Protein AF-Q2TF26-F1 (afdb_monomer_lite)

Foldseek 3Di:
DCAPQNPPLCVVCPVPSPPLVVDDPPVSVVVVVVVVVVLLVVLLVVCCVPVNFDDDVVCNVNRVVRSVVSSVVSSVVVVVNRVPDHHDDPVVVVCCVPVPVVVVVVVVVVVVVVVCVVVVNDPDDPVNVVVVVVVVVVVVVVVVVVVPDD

Organism: Proteus anguinus (NCBI:txid221568)

pLDDT: mean 76.35, std 15.34, range [44.16, 97.0]

Secondary structure (DSSP, 8-state):
---TTS-HHHHTTTTS-TTTTSS-HHHHHHHHHHHHHHHHHHHHHHIIIII-----TT-HHHHHHHHHHHHHHHHHHHHHHHHHPPPPPHHHHHHIIIIIIHHHHHHHHHHHHHHHHHTT-----HHHHHHHHHHHHHHHHHHHHHTS--

Sequence (150 aa):
TNRSPFDLTEGESELVSGFNVEYAGGPFALFFLAEYSNILLMNTISTMLFFGSTLNHTHPELATLTLMLKMTILSLLFLWIRASYPRFRYDQLMHLIWKNFLPITITLTLLNISLPVLFYGLPPTIWTCARKMGITLMEWTMEVQTLSSP

InterPro domains:
  IPR001694 NADH:ubiquinone oxidoreductase, subunit 1/F420H2 oxidoreductase subunit H [PF00146] (1-111)
  IPR001694 NADH:ubiquinone oxidoreductase, subunit 1/F420H2 oxidoreductase subunit H [PTHR11432] (1-122)
  IPR018086 NADH:ubiquinone oxidoreductase, subunit 1, conserved site [PS00668] (5-18)

Structure (mmCIF, N/CA/C/O backbone):
data_AF-Q2TF26-F1
#
_entry.id   AF-Q2TF26-F1
#
loop_
_atom_site.group_PDB
_atom_site.id
_atom_site.type_symbol
_atom_site.label_atom_id
_atom_site.label_alt_id
_atom_site.label_comp_id
_atom_site.label_asym_id
_atom_site.label_entity_id
_atom_site.label_seq_id
_atom_site.pdbx_PDB_ins_code
_atom_site.Cartn_x
_atom_site.Cartn_y
_atom_site.Cartn_z
_atom_site.occupancy
_atom_site.B_iso_or_equiv
_atom_site.auth_seq_id
_atom_site.auth_comp_id
_atom_site.auth_asym_id
_atom_site.auth_atom_id
_atom_site.pdbx_PDB_model_num
ATOM 1 N N . THR A 1 1 ? -3.645 -5.969 5.757 1.00 60.56 1 THR A N 1
ATOM 2 C CA . THR A 1 1 ? -3.283 -5.564 7.130 1.00 60.56 1 THR A CA 1
ATOM 3 C C . THR A 1 1 ? -4.418 -4.718 7.666 1.00 60.56 1 THR A C 1
ATOM 5 O O . THR A 1 1 ? -4.538 -3.571 7.254 1.00 60.56 1 THR A O 1
ATOM 8 N N . ASN A 1 2 ? -5.302 -5.298 8.479 1.00 52.94 2 ASN A N 1
ATOM 9 C CA . ASN A 1 2 ? -6.513 -4.638 8.989 1.00 52.94 2 ASN A CA 1
ATOM 10 C C . ASN A 1 2 ? -6.141 -3.603 10.058 1.00 52.94 2 ASN A C 1
ATOM 12 O O . ASN A 1 2 ? -6.381 -3.811 11.234 1.00 52.94 2 ASN A O 1
ATOM 16 N N . ARG A 1 3 ? -5.458 -2.526 9.661 1.00 60.69 3 ARG A N 1
ATOM 17 C CA . ARG A 1 3 ? -5.017 -1.456 10.555 1.00 60.69 3 ARG A CA 1
ATOM 18 C C . ARG A 1 3 ? -5.343 -0.099 9.978 1.00 60.69 3 ARG A C 1
ATOM 20 O O . ARG A 1 3 ? -5.549 0.053 8.772 1.00 60.69 3 ARG A O 1
ATOM 27 N N . SER A 1 4 ? -5.408 0.877 10.878 1.00 47.03 4 SER A N 1
ATOM 28 C CA . SER A 1 4 ? -5.782 2.244 10.555 1.00 47.03 4 SER A CA 1
ATOM 29 C C . SER A 1 4 ? -4.939 2.756 9.379 1.00 47.03 4 SER A C 1
ATOM 31 O O . SER A 1 4 ? -3.716 2.604 9.385 1.00 47.03 4 SER A O 1
ATOM 33 N N . PRO A 1 5 ? -5.581 3.309 8.338 1.00 52.78 5 PRO A N 1
ATOM 34 C CA . PRO A 1 5 ? -6.946 3.841 8.322 1.00 52.78 5 PRO A CA 1
ATOM 35 C C . PRO A 1 5 ? -8.039 2.869 7.804 1.00 52.78 5 PRO A C 1
ATOM 37 O O . PRO A 1 5 ? -9.189 3.285 7.678 1.00 52.78 5 PRO A O 1
ATOM 40 N N . PHE A 1 6 ? -7.714 1.592 7.550 1.00 55.25 6 PHE A N 1
ATOM 41 C CA . PHE A 1 6 ? -8.627 0.551 7.029 1.00 55.25 6 PHE A CA 1
ATOM 42 C C . PHE A 1 6 ? -9.032 -0.500 8.083 1.00 55.25 6 PHE A C 1
ATOM 44 O O . PHE A 1 6 ? -9.230 -1.673 7.770 1.00 55.25 6 PHE A O 1
ATOM 51 N N . ASP A 1 7 ? -9.126 -0.086 9.345 1.00 54.03 7 ASP A N 1
ATOM 52 C CA . ASP A 1 7 ? -9.443 -0.955 10.484 1.00 54.03 7 ASP A CA 1
ATOM 53 C C . ASP A 1 7 ? -10.951 -0.952 10.779 1.00 54.03 7 ASP A C 1
ATOM 55 O O . ASP A 1 7 ? -11.441 -0.173 11.597 1.00 54.03 7 ASP A O 1
ATOM 59 N N . LEU A 1 8 ? -11.700 -1.765 10.030 1.00 56.84 8 LEU A N 1
ATOM 60 C CA . LEU A 1 8 ? -13.164 -1.843 10.127 1.00 56.84 8 LEU A CA 1
ATOM 61 C C . LEU A 1 8 ? -13.625 -2.850 11.183 1.00 56.84 8 LEU A C 1
ATOM 63 O O . LEU A 1 8 ? -14.541 -2.555 11.944 1.00 56.84 8 LEU A O 1
ATOM 67 N N . THR A 1 9 ? -12.927 -3.983 11.282 1.00 51.28 9 THR A N 1
ATOM 68 C CA . THR A 1 9 ? -13.260 -5.078 12.200 1.00 51.28 9 THR A CA 1
ATOM 69 C C . THR A 1 9 ? -13.118 -4.680 13.669 1.00 51.28 9 THR A C 1
ATOM 71 O O . THR A 1 9 ? -13.854 -5.184 14.512 1.00 51.28 9 THR A O 1
ATOM 74 N N . GLU A 1 10 ? -12.209 -3.756 14.003 1.00 53.38 10 GLU A N 1
ATOM 75 C CA . GLU A 1 10 ? -12.050 -3.261 15.379 1.00 53.38 10 GLU A CA 1
ATOM 76 C C . GLU A 1 10 ? -12.964 -2.051 15.674 1.00 53.38 10 GLU A C 1
ATOM 78 O O . GLU A 1 10 ? -13.378 -1.855 16.814 1.00 53.38 10 GLU A O 1
ATOM 83 N N . GLY A 1 11 ? -13.354 -1.279 14.650 1.00 45.62 11 GLY A N 1
ATOM 84 C CA . GLY A 1 11 ? -14.217 -0.098 14.783 1.00 45.62 11 GLY A CA 1
ATOM 85 C C . GLY A 1 11 ? -15.717 -0.390 14.899 1.00 45.62 11 GLY A C 1
ATOM 86 O O . GLY A 1 11 ? -16.416 0.345 15.580 1.00 45.62 11 GLY A O 1
ATOM 87 N N . GLU A 1 12 ? -16.232 -1.466 14.296 1.00 49.59 12 GLU A N 1
ATOM 88 C CA . GLU A 1 12 ? -17.625 -1.912 14.521 1.00 49.59 12 GLU A CA 1
ATOM 89 C C . GLU A 1 12 ? -17.794 -2.734 15.813 1.00 49.59 12 GLU A C 1
ATOM 91 O O . GLU A 1 12 ? -18.900 -2.909 16.321 1.00 49.59 12 GLU A O 1
ATOM 96 N N . SER A 1 13 ? -16.672 -3.171 16.387 1.00 44.16 13 SER A N 1
ATOM 97 C CA . SER A 1 13 ? -16.577 -3.888 17.660 1.00 44.16 13 SER A CA 1
ATOM 98 C C . SER A 1 13 ? -16.463 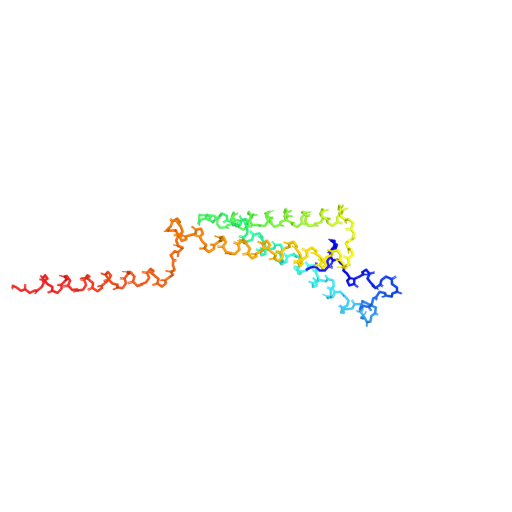-2.962 18.876 1.00 44.16 13 SER A C 1
ATOM 100 O O . SER A 1 13 ? -16.347 -3.439 20.000 1.00 44.16 13 SER A O 1
ATOM 102 N N . GLU A 1 14 ? -16.501 -1.637 18.715 1.00 47.00 14 GLU A N 1
ATOM 103 C CA . GLU A 1 14 ? -16.401 -0.711 19.857 1.00 47.00 14 GLU A CA 1
ATOM 104 C C . GLU A 1 14 ? -17.657 -0.705 20.765 1.00 47.00 14 GLU A C 1
ATOM 106 O O . GLU A 1 14 ? -17.682 -0.003 21.773 1.00 47.00 14 GLU A O 1
ATOM 111 N N . LEU A 1 15 ? -18.660 -1.556 20.476 1.00 51.88 15 LEU A N 1
ATOM 112 C CA . LEU A 1 15 ? -19.748 -1.912 21.402 1.00 51.88 15 LEU A CA 1
ATOM 113 C C . LEU A 1 15 ? -19.530 -3.222 22.187 1.00 51.88 15 LEU A C 1
ATOM 115 O O . LEU A 1 15 ? -20.108 -3.358 23.259 1.00 51.88 15 LEU A O 1
ATOM 119 N N . VAL A 1 16 ? -18.688 -4.147 21.720 1.00 44.16 16 VAL A N 1
ATOM 120 C CA . VAL A 1 16 ? -18.161 -5.322 22.447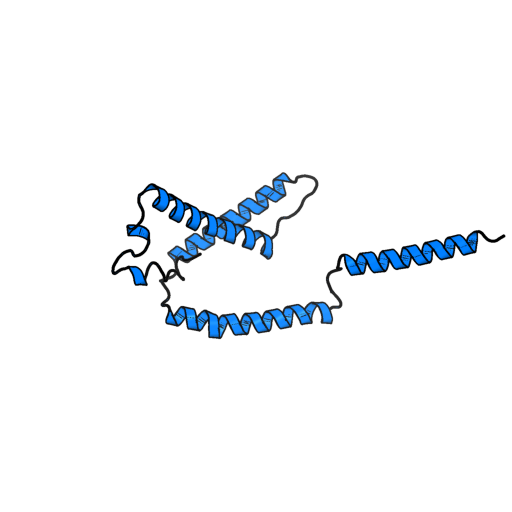 1.00 44.16 16 VAL A CA 1
ATOM 121 C C . VAL A 1 16 ? -16.925 -5.750 21.664 1.00 44.16 16 VAL A C 1
ATOM 123 O O . VAL A 1 16 ? -17.069 -6.113 20.501 1.00 44.16 16 VAL A O 1
ATOM 126 N N . SER A 1 17 ? -15.726 -5.694 22.252 1.00 51.91 17 SER A N 1
ATOM 127 C CA . SER A 1 17 ? -14.468 -6.064 21.582 1.00 51.91 17 SER A CA 1
ATOM 128 C C . SER A 1 17 ? -14.538 -7.509 21.058 1.00 51.91 17 SER A C 1
ATOM 130 O O . SER A 1 17 ? -14.260 -8.450 21.798 1.00 51.91 17 SER A O 1
ATOM 132 N N . GLY A 1 18 ? -14.967 -7.670 19.803 1.00 60.66 18 GLY A N 1
ATOM 133 C CA . GLY A 1 18 ? -15.696 -8.843 19.315 1.00 60.66 18 GLY A CA 1
ATOM 134 C C . GLY A 1 18 ? -14.952 -10.164 19.449 1.00 60.66 18 GLY A C 1
ATOM 135 O O . GLY A 1 18 ? -15.269 -10.974 20.307 1.00 60.66 18 GLY A O 1
ATOM 136 N N . PHE A 1 19 ? -13.951 -10.387 18.598 1.00 55.03 19 PHE A N 1
ATOM 137 C CA . PHE A 1 19 ? -13.266 -11.680 18.482 1.00 55.03 19 PHE A CA 1
ATOM 138 C C . PHE A 1 19 ? -12.188 -11.915 19.554 1.00 55.03 19 PHE A C 1
ATOM 140 O O . PHE A 1 19 ? -11.909 -13.051 19.917 1.00 55.03 19 PHE A O 1
ATOM 147 N N . ASN A 1 20 ? -11.582 -10.855 20.096 1.00 60.25 20 ASN A N 1
ATOM 148 C CA . ASN A 1 20 ? -10.444 -10.983 21.014 1.00 60.25 20 ASN A CA 1
ATOM 149 C C . ASN A 1 20 ? -10.839 -11.377 22.451 1.00 60.25 20 ASN A C 1
ATOM 151 O O . ASN A 1 20 ? -9.966 -11.774 23.219 1.00 60.25 20 ASN A O 1
ATOM 155 N N . VAL A 1 21 ? -12.121 -11.274 22.824 1.00 56.25 21 VAL A N 1
ATOM 156 C CA . VAL A 1 21 ? -12.612 -11.594 24.183 1.00 56.25 21 VAL A CA 1
ATOM 157 C C . VAL A 1 21 ? -12.828 -13.091 24.398 1.00 56.25 21 VAL A C 1
ATOM 159 O O . VAL A 1 21 ? -12.764 -13.565 25.529 1.00 56.25 21 VAL A O 1
ATOM 162 N N . GLU A 1 22 ? -13.038 -13.856 23.329 1.00 66.00 22 GLU A N 1
ATOM 163 C CA . GLU A 1 22 ? -13.335 -15.291 23.418 1.00 66.00 22 GLU A CA 1
ATOM 164 C C . GLU A 1 22 ? -12.075 -16.158 23.601 1.00 66.00 22 GLU A C 1
ATOM 166 O O . GLU A 1 22 ? -12.170 -17.341 23.932 1.00 66.00 22 GLU A O 1
ATOM 171 N N . TYR A 1 23 ? -10.880 -15.580 23.434 1.00 65.19 23 TYR A N 1
ATOM 172 C CA . TYR A 1 23 ? -9.615 -16.310 23.500 1.00 65.19 23 TYR A CA 1
ATOM 173 C C . TYR A 1 23 ? -8.891 -16.126 24.833 1.00 65.19 23 TYR A C 1
ATOM 175 O O . TYR A 1 23 ? -8.654 -15.018 25.307 1.00 65.19 23 TYR A O 1
ATOM 183 N N . ALA A 1 24 ? -8.445 -17.246 25.406 1.00 73.31 24 ALA A N 1
ATOM 184 C CA . ALA A 1 24 ? -7.501 -17.251 26.518 1.00 73.31 24 ALA A CA 1
ATOM 185 C C . ALA A 1 24 ? -6.158 -16.590 26.130 1.00 73.31 24 ALA A C 1
ATOM 187 O O . ALA A 1 24 ? -5.799 -16.508 24.953 1.00 73.31 24 ALA A O 1
ATOM 188 N N . GLY A 1 25 ? -5.367 -16.181 27.129 1.00 71.31 25 GLY A N 1
ATOM 189 C CA . GLY A 1 25 ? -4.141 -15.389 26.926 1.00 71.31 25 GLY A CA 1
ATOM 190 C C . GLY A 1 25 ? -3.096 -15.990 25.967 1.00 71.31 25 GLY A C 1
ATOM 191 O O . GLY A 1 25 ? -2.386 -15.242 25.301 1.00 71.31 25 GLY A O 1
ATOM 192 N N . GLY A 1 26 ? -3.024 -17.322 25.843 1.00 80.12 26 GLY A N 1
ATOM 193 C CA . GLY A 1 26 ? -2.129 -18.012 24.901 1.00 80.12 26 GLY A CA 1
ATOM 194 C C . GLY A 1 26 ? -2.469 -17.754 23.421 1.00 80.12 26 GLY A C 1
ATOM 195 O O . GLY A 1 26 ? -1.667 -17.139 22.718 1.00 80.12 26 GLY A O 1
ATOM 196 N N . PRO A 1 27 ? -3.642 -18.188 22.921 1.00 76.50 27 PRO A N 1
ATOM 197 C CA . PRO A 1 27 ? -4.068 -17.913 21.546 1.00 76.50 27 PRO A CA 1
ATOM 198 C C . PRO A 1 27 ? -4.256 -16.417 21.249 1.00 76.50 27 PRO A C 1
ATOM 200 O O . PRO A 1 27 ? -3.992 -15.999 20.125 1.00 76.50 27 PRO A O 1
ATOM 203 N N . PHE A 1 28 ? -4.596 -15.594 22.248 1.00 73.56 28 PHE A N 1
ATOM 204 C CA . PHE A 1 28 ? -4.598 -14.132 22.119 1.00 73.56 28 PHE A CA 1
ATOM 205 C C . PHE A 1 28 ? -3.227 -13.597 21.667 1.00 73.56 28 PHE A C 1
ATOM 207 O O . PHE A 1 28 ? -3.145 -12.843 20.699 1.00 73.56 28 PHE A O 1
ATOM 214 N N . ALA A 1 29 ? -2.130 -14.047 22.291 1.00 82.94 29 ALA A N 1
ATOM 215 C CA . ALA A 1 29 ? -0.780 -13.618 21.918 1.00 82.94 29 ALA A CA 1
ATOM 216 C C . ALA A 1 29 ? -0.395 -14.017 20.480 1.00 82.94 29 ALA A C 1
ATOM 218 O O . ALA A 1 29 ? 0.279 -13.251 19.787 1.00 82.94 29 ALA A O 1
ATOM 219 N N . LEU A 1 30 ? -0.849 -15.185 20.010 1.00 83.69 30 LEU A N 1
ATOM 220 C CA . LEU A 1 30 ? -0.586 -15.643 18.643 1.00 83.69 30 LEU A CA 1
ATOM 221 C C . LEU A 1 30 ? -1.303 -14.789 17.592 1.00 83.69 30 LEU A C 1
ATOM 223 O O . LEU A 1 30 ? -0.717 -14.534 16.541 1.00 83.69 30 LEU A O 1
ATOM 227 N N . PHE A 1 31 ? -2.511 -14.291 17.871 1.00 79.50 31 PHE A N 1
ATOM 228 C CA . PHE A 1 31 ? -3.206 -13.382 16.955 1.00 79.50 31 PHE A CA 1
ATOM 229 C C . PHE A 1 31 ? -2.486 -12.037 16.809 1.00 79.50 31 PHE A C 1
ATOM 231 O O . PHE A 1 31 ? -2.272 -11.599 15.678 1.00 79.50 31 PHE A O 1
ATOM 238 N N . PHE A 1 32 ? -2.018 -11.426 17.907 1.00 73.69 32 PHE A N 1
ATOM 239 C CA . PHE A 1 32 ? -1.209 -10.200 17.812 1.00 73.69 32 PHE A CA 1
ATOM 240 C C . PHE A 1 32 ? 0.097 -10.440 17.062 1.00 73.69 32 PHE A C 1
ATOM 242 O O . PHE A 1 32 ? 0.459 -9.659 16.182 1.00 73.69 32 PHE A O 1
ATOM 249 N N . LEU A 1 33 ? 0.795 -11.535 17.367 1.00 86.06 33 LEU A N 1
ATOM 250 C CA . LEU A 1 33 ? 2.043 -11.868 16.687 1.00 86.06 33 LEU A CA 1
ATOM 251 C C . LEU A 1 33 ? 1.828 -12.091 15.182 1.00 86.06 33 LEU A C 1
ATOM 253 O O . LEU A 1 33 ? 2.603 -11.577 14.376 1.00 86.06 33 LEU A O 1
ATOM 257 N N . ALA A 1 34 ? 0.766 -12.801 14.795 1.00 86.12 34 ALA A N 1
ATOM 258 C CA . ALA A 1 34 ? 0.417 -13.027 13.394 1.00 86.12 34 ALA A CA 1
ATOM 259 C C . ALA A 1 34 ? 0.063 -11.720 12.670 1.00 86.12 34 ALA A C 1
ATOM 261 O O . ALA A 1 34 ? 0.480 -11.505 11.531 1.00 86.1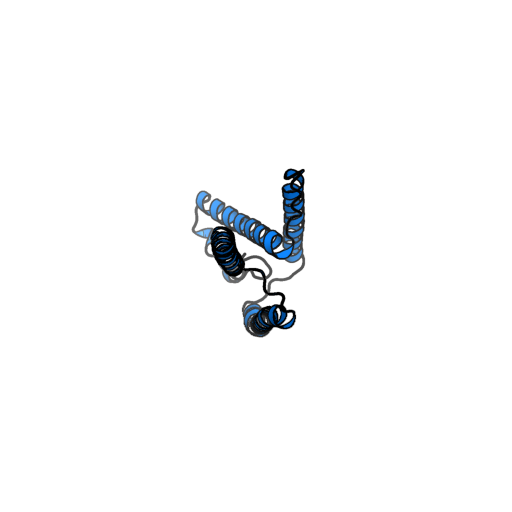2 34 ALA A O 1
ATOM 262 N N . GLU A 1 35 ? -0.658 -10.813 13.326 1.00 82.12 35 GLU A N 1
ATOM 263 C CA . GLU A 1 35 ? -1.008 -9.524 12.739 1.00 82.12 35 GLU A CA 1
ATOM 264 C C . GLU A 1 35 ? 0.237 -8.663 12.459 1.00 82.12 35 GLU A C 1
ATOM 266 O O . GLU A 1 35 ? 0.407 -8.154 11.345 1.00 82.12 35 GLU A O 1
ATOM 271 N N . TYR A 1 36 ? 1.154 -8.567 13.429 1.00 84.50 36 TYR A N 1
ATOM 272 C CA . TYR A 1 36 ? 2.419 -7.844 13.258 1.00 84.50 36 TYR A CA 1
ATOM 273 C C . TYR A 1 36 ? 3.354 -8.527 12.253 1.00 84.50 36 TYR A C 1
ATOM 275 O O . TYR A 1 36 ? 4.005 -7.845 11.456 1.00 84.50 36 TYR A O 1
ATOM 283 N N . SER A 1 37 ? 3.379 -9.862 12.231 1.00 87.88 37 SER A N 1
ATOM 284 C CA . SER A 1 37 ? 4.117 -10.640 11.232 1.00 87.88 37 SER A CA 1
ATOM 285 C C . SER A 1 37 ? 3.624 -10.343 9.813 1.00 87.88 37 SER A C 1
ATOM 287 O O . SER A 1 37 ? 4.437 -10.077 8.928 1.00 87.88 37 SER A O 1
ATOM 289 N N . ASN A 1 38 ? 2.308 -10.266 9.602 1.00 89.25 38 ASN A N 1
ATOM 290 C CA . ASN A 1 38 ? 1.724 -9.935 8.300 1.00 89.25 38 ASN A CA 1
ATOM 291 C C . ASN A 1 38 ? 2.067 -8.510 7.836 1.00 89.25 38 ASN A C 1
ATOM 293 O O . ASN A 1 38 ? 2.267 -8.286 6.641 1.00 89.25 38 ASN A O 1
ATOM 297 N N . ILE A 1 39 ? 2.163 -7.545 8.758 1.00 86.88 39 ILE A N 1
ATOM 298 C CA . ILE A 1 39 ? 2.596 -6.174 8.435 1.00 86.88 39 ILE A CA 1
ATOM 299 C C . ILE A 1 39 ? 4.055 -6.167 7.979 1.00 86.88 39 ILE A C 1
ATOM 301 O O . ILE A 1 39 ? 4.379 -5.570 6.949 1.00 86.88 39 ILE A O 1
ATOM 305 N N . LEU A 1 40 ? 4.937 -6.840 8.721 1.00 88.25 40 LEU A N 1
ATOM 306 C CA . LEU A 1 40 ? 6.342 -6.961 8.339 1.00 88.25 40 LEU A CA 1
ATOM 307 C C . LEU A 1 40 ? 6.478 -7.652 6.981 1.00 88.25 40 LEU A C 1
ATOM 309 O O . LEU A 1 40 ? 7.123 -7.102 6.092 1.00 88.25 40 LEU A O 1
ATOM 313 N N . LEU A 1 41 ? 5.801 -8.784 6.784 1.00 90.75 41 LEU A N 1
ATOM 314 C CA . LEU A 1 41 ? 5.824 -9.545 5.536 1.00 90.75 41 LEU A CA 1
ATOM 315 C C . LEU A 1 41 ? 5.363 -8.699 4.343 1.00 90.75 41 LEU A C 1
ATOM 317 O O . LEU A 1 41 ? 6.063 -8.654 3.331 1.00 90.75 41 LEU A O 1
ATOM 321 N N . MET A 1 42 ? 4.250 -7.969 4.458 1.00 89.88 42 MET A N 1
ATOM 322 C CA . MET A 1 42 ? 3.763 -7.131 3.357 1.00 89.88 42 MET A CA 1
ATOM 323 C C . MET A 1 42 ? 4.738 -5.994 3.015 1.00 89.88 42 MET A C 1
ATOM 325 O O . MET A 1 42 ? 4.950 -5.694 1.835 1.00 89.88 42 MET A O 1
ATOM 329 N N . ASN A 1 43 ? 5.387 -5.401 4.024 1.00 90.38 43 ASN A N 1
ATOM 330 C CA . ASN A 1 43 ? 6.455 -4.427 3.797 1.00 90.38 43 ASN A CA 1
ATOM 331 C C . ASN A 1 43 ? 7.645 -5.070 3.072 1.00 90.38 43 ASN A C 1
ATOM 333 O O . ASN A 1 43 ? 8.182 -4.461 2.150 1.00 90.38 43 ASN A O 1
ATOM 337 N N . THR A 1 44 ? 8.008 -6.313 3.413 1.00 89.94 44 THR A N 1
ATOM 338 C CA . THR A 1 44 ? 9.112 -7.016 2.742 1.00 89.94 44 THR A CA 1
ATOM 339 C C . THR A 1 44 ? 8.852 -7.324 1.273 1.00 89.94 44 THR A C 1
ATOM 341 O O . THR A 1 44 ? 9.729 -7.149 0.429 1.00 89.94 44 THR A O 1
ATOM 344 N N . ILE A 1 45 ? 7.626 -7.724 0.942 1.00 91.94 45 ILE A N 1
ATOM 345 C CA . ILE A 1 45 ? 7.235 -7.976 -0.445 1.00 91.94 45 ILE A CA 1
ATOM 346 C C . ILE A 1 45 ? 7.216 -6.657 -1.222 1.00 91.94 45 ILE A C 1
ATOM 348 O O . ILE A 1 45 ? 7.708 -6.588 -2.346 1.00 91.94 45 ILE A O 1
ATOM 352 N N . SER A 1 46 ? 6.707 -5.587 -0.609 1.00 91.19 46 SER A N 1
ATOM 353 C CA . SER A 1 46 ? 6.620 -4.272 -1.248 1.00 91.19 46 SER A CA 1
ATOM 354 C C . SER A 1 46 ? 8.000 -3.680 -1.550 1.00 91.19 46 SER A C 1
ATOM 356 O O . SER A 1 46 ? 8.212 -3.150 -2.642 1.00 91.19 46 SER A O 1
ATOM 358 N N . THR A 1 47 ? 8.971 -3.794 -0.636 1.00 91.50 47 THR A N 1
ATOM 359 C CA . THR A 1 47 ? 10.342 -3.326 -0.900 1.00 91.50 47 THR A CA 1
ATOM 360 C C . THR A 1 47 ? 11.024 -4.125 -2.000 1.00 91.50 47 THR A C 1
ATOM 362 O O . THR A 1 47 ? 11.687 -3.527 -2.848 1.00 91.50 47 THR A O 1
ATOM 365 N N . MET A 1 48 ? 10.820 -5.444 -2.034 1.00 90.00 48 MET A N 1
ATOM 366 C CA . MET A 1 48 ? 11.355 -6.300 -3.092 1.00 90.00 48 MET A CA 1
ATOM 367 C C . MET A 1 48 ? 10.766 -5.965 -4.466 1.00 90.00 48 MET A C 1
ATOM 369 O O . MET A 1 48 ? 11.520 -5.878 -5.432 1.00 90.00 48 MET A O 1
ATOM 373 N N . LEU A 1 49 ? 9.451 -5.737 -4.556 1.00 90.50 49 LEU A N 1
ATOM 374 C CA . LEU A 1 49 ? 8.774 -5.455 -5.826 1.00 90.50 49 LEU A CA 1
ATOM 375 C C . LEU A 1 49 ? 9.082 -4.059 -6.383 1.00 90.50 49 LEU A C 1
ATOM 377 O O . LEU A 1 49 ? 9.280 -3.926 -7.587 1.00 90.50 49 LEU A O 1
ATOM 381 N N . PHE A 1 50 ? 9.110 -3.024 -5.536 1.00 87.81 50 PHE A N 1
ATOM 382 C CA . PHE A 1 50 ? 9.224 -1.636 -6.008 1.00 87.81 50 PHE A CA 1
ATOM 383 C C . PHE A 1 50 ? 10.627 -1.046 -5.890 1.00 87.81 50 PHE A C 1
ATOM 385 O O . PHE A 1 50 ? 11.047 -0.293 -6.765 1.00 87.81 50 PHE A O 1
ATOM 392 N N . PHE A 1 51 ? 11.351 -1.344 -4.809 1.00 83.50 51 PHE A N 1
ATOM 393 C CA . PHE A 1 51 ? 12.617 -0.670 -4.515 1.00 83.50 51 PHE A CA 1
ATOM 394 C C . PHE A 1 51 ? 13.852 -1.509 -4.846 1.00 83.50 51 PHE A C 1
ATOM 396 O O . PHE A 1 51 ? 14.923 -0.913 -5.009 1.00 83.50 51 PHE A O 1
ATOM 403 N N . GLY A 1 52 ? 13.720 -2.840 -4.934 1.00 80.25 52 GLY A N 1
ATOM 404 C CA . GLY A 1 52 ? 14.794 -3.793 -5.238 1.00 80.25 52 GLY A CA 1
ATOM 405 C C . GLY A 1 52 ? 16.024 -3.690 -4.317 1.00 80.25 52 GLY A C 1
ATOM 406 O O . GLY A 1 52 ? 16.168 -2.769 -3.506 1.00 80.25 52 GLY A O 1
ATOM 407 N N . SER A 1 53 ? 16.974 -4.614 -4.444 1.00 80.81 53 SER A N 1
ATOM 408 C CA . SER A 1 53 ? 18.308 -4.482 -3.838 1.00 80.81 53 SER A CA 1
ATOM 409 C C . SER A 1 53 ? 19.376 -4.400 -4.926 1.00 80.81 53 SER A C 1
ATOM 411 O O . SER A 1 53 ? 19.249 -4.989 -5.998 1.00 80.81 53 SER A O 1
ATOM 413 N N . THR A 1 54 ? 20.430 -3.625 -4.672 1.00 80.00 54 THR A N 1
ATOM 414 C CA . THR A 1 54 ? 21.592 -3.576 -5.563 1.00 80.00 54 THR A CA 1
ATOM 415 C C . THR A 1 54 ? 22.415 -4.835 -5.334 1.00 80.00 54 THR A C 1
ATOM 417 O O . THR A 1 54 ? 23.015 -4.998 -4.269 1.00 80.00 54 THR A O 1
ATOM 420 N N . LEU A 1 55 ? 22.416 -5.741 -6.309 1.00 77.94 55 LEU A N 1
ATOM 421 C CA . LEU A 1 55 ? 23.138 -7.001 -6.204 1.00 77.94 55 LEU A CA 1
ATOM 422 C C . LEU A 1 55 ? 24.602 -6.797 -6.606 1.00 77.94 55 LEU A C 1
ATOM 424 O O . LEU A 1 55 ? 24.952 -6.864 -7.782 1.00 77.94 55 LEU A O 1
ATOM 428 N N . ASN A 1 56 ? 25.462 -6.555 -5.617 1.00 77.69 56 ASN A N 1
ATOM 429 C CA . ASN A 1 56 ? 26.908 -6.576 -5.814 1.00 77.69 56 ASN A CA 1
ATOM 430 C C . ASN A 1 56 ? 27.423 -7.994 -5.552 1.00 77.69 56 ASN A C 1
ATOM 432 O O . ASN A 1 56 ? 27.396 -8.467 -4.419 1.00 77.69 56 ASN A O 1
ATOM 436 N N . HIS A 1 57 ? 27.912 -8.668 -6.597 1.00 74.88 57 HIS A N 1
ATOM 437 C CA . HIS A 1 57 ? 28.426 -10.041 -6.494 1.00 74.88 57 HIS A CA 1
ATOM 438 C C . HIS A 1 57 ? 29.646 -10.156 -5.564 1.00 74.88 57 HIS A C 1
ATOM 440 O O . HIS A 1 57 ? 29.849 -11.185 -4.929 1.00 74.88 57 HIS A O 1
ATOM 446 N N . THR A 1 58 ? 30.434 -9.085 -5.451 1.00 80.88 58 THR A N 1
ATOM 447 C CA . THR A 1 58 ? 31.649 -9.030 -4.629 1.00 80.88 58 THR A CA 1
ATOM 448 C C . THR A 1 58 ? 31.369 -8.939 -3.128 1.00 80.88 58 THR A C 1
ATOM 450 O O . THR A 1 58 ? 32.169 -9.429 -2.341 1.00 80.88 58 THR A O 1
ATOM 453 N N . HIS A 1 59 ? 30.235 -8.356 -2.727 1.00 80.75 59 HIS A N 1
ATOM 454 C CA . HIS A 1 59 ? 29.840 -8.185 -1.325 1.00 80.75 59 HIS A CA 1
ATOM 455 C C . HIS A 1 59 ? 28.329 -8.419 -1.166 1.00 80.75 59 HIS A C 1
ATOM 457 O O . HIS A 1 59 ? 27.550 -7.458 -1.159 1.00 80.75 59 HIS A O 1
ATOM 463 N N . PRO A 1 60 ? 27.884 -9.682 -1.022 1.00 82.00 60 PRO A N 1
ATOM 464 C CA . PRO A 1 60 ? 26.462 -10.004 -0.886 1.00 82.00 60 PRO A CA 1
ATOM 465 C C . PRO A 1 60 ? 25.850 -9.460 0.416 1.00 82.00 60 PRO A C 1
ATOM 467 O O . PRO A 1 60 ? 24.651 -9.194 0.475 1.00 82.00 60 PRO A O 1
ATOM 470 N N . GLU A 1 61 ? 26.669 -9.226 1.443 1.00 85.12 61 GLU A N 1
ATOM 471 C CA . GLU A 1 61 ? 26.262 -8.599 2.709 1.00 85.12 61 GLU A CA 1
ATOM 472 C C . GLU A 1 61 ? 25.723 -7.171 2.528 1.00 85.12 61 GLU A C 1
ATOM 474 O O . GLU A 1 61 ? 24.794 -6.752 3.216 1.00 85.12 61 GLU A O 1
ATOM 479 N N . LEU A 1 62 ? 26.234 -6.419 1.551 1.00 84.50 62 LEU A N 1
ATOM 480 C CA . LEU A 1 62 ? 25.757 -5.062 1.301 1.00 84.50 62 LEU A CA 1
ATOM 481 C C . LEU A 1 62 ? 24.356 -5.076 0.668 1.00 84.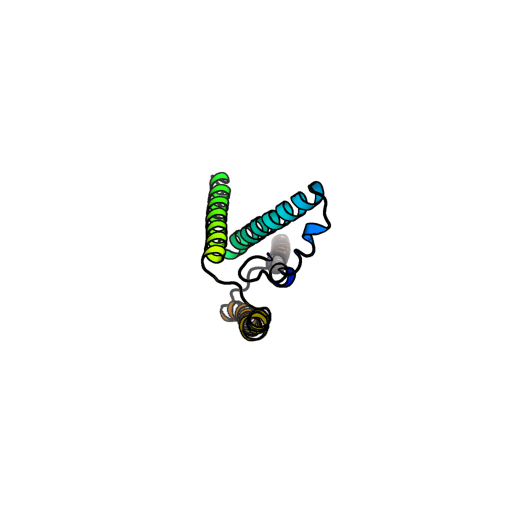50 62 LEU A C 1
ATOM 483 O O . LEU A 1 62 ? 23.532 -4.197 0.931 1.00 84.50 62 LEU A O 1
ATOM 487 N N . ALA A 1 63 ? 24.046 -6.107 -0.123 1.00 85.00 63 ALA A N 1
ATOM 488 C CA . ALA A 1 63 ? 22.718 -6.291 -0.701 1.00 85.00 63 ALA A CA 1
ATOM 489 C C . ALA A 1 63 ? 21.664 -6.595 0.380 1.00 85.00 63 ALA A C 1
ATOM 491 O O . ALA A 1 63 ? 20.550 -6.070 0.317 1.00 85.00 63 ALA A O 1
ATOM 492 N N . THR A 1 64 ? 22.009 -7.385 1.403 1.00 85.94 64 THR A N 1
ATOM 493 C CA . THR A 1 64 ? 21.092 -7.664 2.521 1.00 85.94 64 THR A CA 1
ATOM 494 C C . THR A 1 64 ? 20.921 -6.444 3.425 1.00 85.94 64 THR A C 1
ATOM 496 O O . THR A 1 64 ? 19.792 -6.122 3.796 1.00 85.94 64 THR A O 1
ATOM 499 N N . LEU A 1 65 ? 21.996 -5.703 3.713 1.00 88.06 65 LEU A N 1
ATOM 500 C CA . LEU A 1 65 ? 21.929 -4.467 4.501 1.00 88.06 65 LEU A CA 1
ATOM 501 C C . LEU A 1 65 ? 21.078 -3.385 3.823 1.00 88.06 65 LEU A C 1
ATOM 503 O O . LEU A 1 65 ? 20.226 -2.775 4.470 1.00 88.06 65 LEU A O 1
ATOM 507 N N . THR A 1 66 ? 21.259 -3.169 2.517 1.00 88.50 66 THR A N 1
ATOM 508 C CA . THR A 1 66 ? 20.460 -2.189 1.760 1.00 88.50 66 THR A CA 1
ATOM 509 C C . THR A 1 66 ? 18.987 -2.579 1.691 1.00 88.50 66 THR A C 1
ATOM 511 O O . THR A 1 66 ? 18.124 -1.707 1.807 1.00 88.50 66 THR A O 1
ATOM 514 N N . LEU A 1 67 ? 18.682 -3.876 1.566 1.00 89.38 67 LEU A N 1
ATOM 515 C CA . LEU A 1 67 ? 17.313 -4.372 1.656 1.00 89.38 67 LEU A CA 1
ATOM 516 C C . LEU A 1 67 ? 16.723 -4.082 3.041 1.00 89.38 67 LEU A C 1
ATOM 518 O O . LEU A 1 67 ? 15.682 -3.434 3.120 1.00 89.38 67 LEU A O 1
ATOM 522 N N . MET A 1 68 ? 17.395 -4.502 4.120 1.00 89.56 68 MET A N 1
ATOM 523 C CA . MET A 1 68 ? 16.915 -4.300 5.493 1.00 89.56 68 MET A CA 1
ATOM 524 C C . MET A 1 68 ? 16.669 -2.821 5.804 1.00 89.56 68 MET A C 1
ATOM 526 O O . MET A 1 68 ? 15.624 -2.488 6.356 1.00 89.56 68 MET A O 1
ATOM 530 N N . LEU A 1 69 ? 17.569 -1.929 5.384 1.00 91.12 69 LEU A N 1
ATOM 531 C CA . LEU A 1 69 ? 17.416 -0.485 5.575 1.00 91.12 69 LEU A CA 1
ATOM 532 C C . LEU A 1 69 ? 16.207 0.077 4.808 1.00 91.12 69 LEU A C 1
ATOM 534 O O . LEU A 1 69 ? 15.439 0.869 5.350 1.00 91.12 69 LEU A O 1
ATOM 538 N N . LYS A 1 70 ? 15.977 -0.357 3.564 1.00 90.31 70 LYS A N 1
ATOM 539 C CA . LYS A 1 70 ? 14.769 0.031 2.813 1.00 90.31 70 LYS A CA 1
ATOM 540 C C . LYS A 1 70 ? 13.493 -0.473 3.497 1.00 90.31 70 LYS A C 1
ATOM 542 O O . LYS A 1 70 ? 12.491 0.241 3.525 1.00 90.31 70 LYS A O 1
ATOM 547 N N . MET A 1 71 ? 13.527 -1.675 4.078 1.00 90.88 71 MET A N 1
ATOM 548 C CA . MET A 1 71 ? 12.382 -2.250 4.798 1.00 90.88 71 MET A CA 1
ATOM 549 C C . MET A 1 71 ? 12.054 -1.479 6.072 1.00 90.88 71 MET A C 1
ATOM 551 O O . MET A 1 71 ? 10.880 -1.204 6.327 1.00 90.88 71 MET A O 1
ATOM 555 N N . THR A 1 72 ? 13.067 -1.096 6.854 1.00 90.19 72 THR A N 1
ATOM 556 C CA . THR A 1 72 ? 12.849 -0.321 8.081 1.00 90.19 72 THR A CA 1
ATOM 557 C C . THR A 1 72 ? 12.258 1.049 7.763 1.00 90.19 72 THR A C 1
ATOM 559 O O . THR A 1 72 ? 11.273 1.432 8.394 1.00 90.19 72 THR A O 1
ATOM 562 N N . ILE A 1 73 ? 12.744 1.736 6.725 1.00 91.12 73 ILE A N 1
ATOM 563 C CA . ILE A 1 73 ? 12.157 3.006 6.263 1.00 91.12 73 ILE A CA 1
ATOM 564 C C . ILE A 1 73 ? 10.680 2.832 5.880 1.00 91.12 73 ILE A C 1
ATOM 566 O O . ILE A 1 73 ? 9.842 3.627 6.308 1.00 91.12 73 ILE A O 1
ATOM 570 N N . LEU A 1 74 ? 10.332 1.781 5.126 1.00 89.69 74 LEU A N 1
ATOM 571 C CA . LEU A 1 74 ? 8.940 1.535 4.734 1.00 89.69 74 LEU A CA 1
ATOM 572 C C . LEU A 1 74 ? 8.043 1.229 5.949 1.00 89.69 74 LEU A C 1
ATOM 574 O O . LEU A 1 74 ? 6.927 1.740 6.038 1.00 89.69 74 LEU A O 1
ATOM 578 N N . SER A 1 75 ? 8.539 0.462 6.926 1.00 87.88 75 SER A N 1
ATOM 579 C CA . SER A 1 75 ? 7.800 0.194 8.169 1.00 87.88 75 SER A CA 1
ATOM 580 C C . SER A 1 75 ? 7.592 1.448 9.032 1.00 87.88 75 SER A C 1
ATOM 582 O O . SER A 1 75 ? 6.520 1.615 9.617 1.00 87.88 75 SER A O 1
ATOM 584 N N . LEU A 1 76 ? 8.566 2.367 9.064 1.00 89.75 76 LEU A N 1
ATOM 585 C CA . LEU A 1 76 ? 8.433 3.661 9.741 1.00 89.75 76 LEU A CA 1
ATOM 586 C C . LEU A 1 76 ? 7.377 4.531 9.060 1.00 89.75 76 LEU A C 1
ATOM 588 O O . LEU A 1 76 ? 6.572 5.166 9.737 1.00 89.75 76 LEU A O 1
ATOM 592 N N . LEU A 1 77 ? 7.329 4.509 7.727 1.00 89.50 77 LEU A N 1
ATOM 593 C CA . LEU A 1 77 ? 6.297 5.199 6.960 1.00 89.50 77 LEU A CA 1
ATOM 594 C C . LEU A 1 77 ? 4.902 4.642 7.288 1.00 89.50 77 LEU A C 1
ATOM 596 O O . LEU A 1 77 ? 3.972 5.419 7.493 1.00 89.50 77 LEU A O 1
ATOM 600 N N . PHE A 1 78 ? 4.751 3.322 7.427 1.00 85.25 78 PHE A N 1
ATOM 601 C CA . PHE A 1 78 ? 3.479 2.710 7.832 1.00 85.25 78 PHE A CA 1
ATOM 602 C C . PHE A 1 78 ? 3.033 3.147 9.240 1.00 85.25 78 PHE A C 1
ATOM 604 O O . PHE A 1 78 ? 1.870 3.502 9.444 1.00 85.25 78 PHE A O 1
ATOM 611 N N . LEU A 1 79 ? 3.963 3.185 10.201 1.00 85.94 79 LEU A N 1
ATOM 612 C CA . LEU A 1 79 ? 3.706 3.710 11.549 1.00 85.94 79 LEU A CA 1
ATOM 613 C C . LEU A 1 79 ? 3.315 5.195 11.517 1.00 85.94 79 LEU A C 1
ATOM 615 O O . LEU A 1 79 ? 2.412 5.608 12.246 1.00 85.94 79 LEU A O 1
ATOM 619 N N . TRP A 1 80 ? 3.945 5.986 10.647 1.00 89.19 80 TRP A N 1
ATOM 620 C CA . TRP A 1 80 ? 3.625 7.402 10.482 1.00 89.19 80 TRP A CA 1
ATOM 621 C C . TRP A 1 80 ? 2.231 7.607 9.873 1.00 89.19 80 TRP A C 1
ATOM 623 O O . TRP A 1 80 ? 1.434 8.365 10.424 1.00 89.19 80 TRP A O 1
ATOM 633 N N . ILE A 1 81 ? 1.873 6.878 8.810 1.00 84.94 81 ILE A N 1
ATOM 634 C CA . ILE A 1 81 ? 0.519 6.916 8.226 1.00 84.94 81 ILE A CA 1
ATOM 635 C C . ILE A 1 81 ? -0.534 6.620 9.301 1.00 84.94 81 ILE A C 1
ATOM 637 O O . ILE A 1 81 ? -1.528 7.342 9.407 1.00 84.94 81 ILE A O 1
ATOM 641 N N . ARG A 1 82 ? -0.296 5.610 10.146 1.00 82.56 82 ARG A N 1
ATOM 642 C CA . ARG A 1 82 ? -1.186 5.279 11.266 1.00 82.56 82 ARG A CA 1
ATOM 643 C C . ARG A 1 82 ? -1.361 6.438 12.254 1.00 82.56 82 ARG A C 1
ATOM 645 O O . ARG A 1 82 ? -2.453 6.586 12.795 1.00 82.56 82 ARG A O 1
ATOM 652 N N . ALA A 1 83 ? -0.318 7.227 12.503 1.00 83.88 83 ALA A N 1
ATOM 653 C CA . ALA A 1 83 ? -0.373 8.364 13.420 1.00 83.88 83 ALA A CA 1
ATOM 654 C C . ALA A 1 83 ? -1.045 9.608 12.811 1.00 83.88 83 ALA A C 1
ATOM 656 O O . ALA A 1 83 ? -1.571 10.435 13.551 1.00 83.88 83 ALA A O 1
ATOM 657 N N . SER A 1 84 ? -1.015 9.766 11.484 1.00 82.44 84 SER A N 1
ATOM 658 C CA . SER A 1 84 ? -1.466 10.994 10.815 1.00 82.44 84 SER A CA 1
ATOM 659 C C . SER A 1 84 ? -2.903 10.958 10.292 1.00 82.44 84 SER A C 1
ATOM 661 O O . SER A 1 84 ? -3.517 12.020 10.198 1.00 82.44 84 SER A O 1
ATOM 663 N N . TYR A 1 85 ? -3.454 9.788 9.948 1.00 79.12 85 TYR A N 1
ATOM 664 C CA . TYR A 1 85 ? -4.783 9.707 9.330 1.00 79.12 85 TYR A CA 1
ATOM 665 C C . TYR A 1 85 ? -5.879 9.242 10.301 1.00 79.12 85 TYR A C 1
ATOM 667 O O . TYR A 1 85 ? -5.702 8.234 10.992 1.00 79.12 85 TYR A O 1
ATOM 675 N N . PRO A 1 86 ? -7.043 9.923 10.322 1.00 73.00 86 PRO A N 1
ATOM 676 C CA . PRO A 1 86 ? -8.213 9.447 11.049 1.00 73.00 86 PRO A CA 1
ATOM 677 C C . PRO A 1 86 ? -8.813 8.198 10.377 1.00 73.00 86 PRO A C 1
ATOM 679 O O . PRO A 1 86 ? -8.563 7.913 9.205 1.00 73.00 86 PRO A O 1
ATOM 682 N N . ARG A 1 87 ? -9.619 7.440 11.131 1.00 75.81 87 ARG A N 1
ATOM 683 C CA . ARG A 1 87 ? -10.285 6.212 10.656 1.00 75.81 87 ARG A CA 1
ATOM 684 C C . ARG A 1 87 ? -11.256 6.525 9.502 1.00 75.81 87 ARG A C 1
ATOM 686 O O . ARG A 1 87 ? -12.066 7.443 9.630 1.00 75.81 87 ARG A O 1
ATOM 693 N N . PHE A 1 88 ? -11.211 5.753 8.408 1.00 72.75 88 PHE A N 1
ATOM 694 C CA . PHE A 1 88 ? -12.199 5.848 7.322 1.00 72.75 88 PHE A CA 1
ATOM 695 C C . PHE A 1 88 ? -13.434 4.996 7.621 1.00 72.75 88 PHE A C 1
ATOM 697 O O . PHE A 1 88 ? -13.328 3.871 8.109 1.00 72.75 88 PHE A O 1
ATOM 704 N N . ARG A 1 89 ? -14.616 5.511 7.273 1.00 80.81 89 ARG A N 1
ATOM 705 C CA . ARG A 1 89 ? -15.872 4.750 7.346 1.00 80.81 89 ARG A CA 1
ATOM 706 C C . ARG A 1 89 ? -15.943 3.708 6.220 1.00 80.81 89 ARG A C 1
ATOM 708 O O . ARG A 1 89 ? -15.449 3.964 5.121 1.00 80.81 89 ARG A O 1
ATOM 715 N N . TYR A 1 90 ? -16.631 2.584 6.460 1.00 78.94 90 TYR A N 1
ATOM 716 C CA . TYR A 1 90 ? -16.835 1.507 5.474 1.00 78.94 90 TYR A CA 1
ATOM 717 C C . TYR A 1 90 ? -17.305 2.026 4.107 1.00 78.94 90 TYR A C 1
ATOM 719 O O . TYR A 1 90 ? -16.726 1.695 3.076 1.00 78.94 90 TYR A O 1
ATOM 727 N N . ASP A 1 91 ? -18.297 2.917 4.103 1.00 81.50 91 ASP A N 1
ATOM 728 C CA . ASP A 1 91 ? -18.880 3.467 2.874 1.00 81.50 91 ASP A CA 1
ATOM 729 C C . ASP A 1 91 ? -17.851 4.240 2.032 1.00 81.50 91 ASP A C 1
ATOM 731 O O . ASP A 1 91 ? -17.833 4.158 0.802 1.00 81.50 91 ASP A O 1
ATOM 735 N N . GLN A 1 92 ? -16.950 4.966 2.701 1.00 84.50 92 GLN A N 1
ATOM 736 C CA . GLN A 1 92 ? -15.883 5.727 2.051 1.00 84.50 92 GLN A CA 1
ATOM 737 C C . GLN A 1 92 ? -14.807 4.795 1.498 1.00 84.50 92 GLN A C 1
ATOM 739 O O . GLN A 1 92 ? -14.314 5.020 0.392 1.00 84.50 92 GLN A O 1
ATOM 744 N N . LEU A 1 93 ? -14.484 3.722 2.227 1.00 82.88 93 LEU A N 1
ATOM 745 C CA . LEU A 1 93 ? -13.557 2.700 1.755 1.00 82.88 93 LEU A CA 1
ATOM 746 C C . LEU A 1 93 ? -14.093 1.988 0.512 1.00 82.88 93 LEU A C 1
ATOM 748 O O . LEU A 1 93 ? -13.380 1.862 -0.484 1.00 82.88 93 LEU A O 1
ATOM 752 N N . MET A 1 94 ? -15.355 1.560 0.552 1.00 87.00 94 MET A N 1
ATOM 753 C CA . MET A 1 94 ? -15.997 0.877 -0.566 1.00 87.00 94 MET A CA 1
ATOM 754 C C . MET A 1 94 ? -16.011 1.773 -1.807 1.00 87.00 94 MET A C 1
ATOM 756 O O . MET A 1 94 ? -15.648 1.334 -2.898 1.00 87.00 94 MET A O 1
ATOM 760 N N . HIS A 1 95 ? -16.338 3.057 -1.640 1.00 89.94 95 HIS A N 1
ATOM 761 C CA . HIS A 1 95 ? -16.278 4.026 -2.730 1.00 89.94 95 HIS A CA 1
ATOM 762 C C . HIS A 1 95 ? -14.860 4.193 -3.294 1.00 89.94 95 HIS A C 1
ATOM 764 O O . HIS A 1 95 ? -14.680 4.204 -4.510 1.00 89.94 95 HIS A O 1
ATOM 770 N N . LEU A 1 96 ? -13.851 4.296 -2.429 1.00 89.81 96 LEU A N 1
ATOM 771 C CA . LEU A 1 96 ? -12.459 4.486 -2.829 1.00 89.81 96 LEU A CA 1
ATOM 772 C C . LEU A 1 96 ? -11.908 3.272 -3.595 1.00 89.81 96 LEU A C 1
ATOM 774 O O . LEU A 1 96 ? -11.281 3.445 -4.641 1.00 89.81 96 LEU A O 1
ATOM 778 N N . ILE A 1 97 ? -12.198 2.051 -3.140 1.00 91.75 97 ILE A N 1
ATOM 779 C CA . ILE A 1 97 ? -11.763 0.826 -3.825 1.00 91.75 97 ILE A CA 1
ATOM 780 C C . ILE A 1 97 ? -12.472 0.682 -5.176 1.00 91.75 97 ILE A C 1
ATOM 782 O O . ILE A 1 97 ? -11.816 0.477 -6.197 1.00 91.75 97 ILE A O 1
ATOM 786 N N . TRP A 1 98 ? -13.799 0.820 -5.200 1.00 92.44 98 TRP A N 1
ATOM 787 C CA . TRP A 1 98 ? -14.588 0.503 -6.392 1.00 92.44 98 TRP A CA 1
ATOM 788 C C . TRP A 1 98 ? -14.621 1.610 -7.435 1.00 92.44 98 TRP A C 1
ATOM 790 O O . TRP A 1 98 ? -14.634 1.307 -8.625 1.00 92.44 98 TRP A O 1
ATOM 800 N N . LYS A 1 99 ? -14.653 2.882 -7.028 1.00 90.81 99 LYS A N 1
ATOM 801 C CA . LYS A 1 99 ? -14.756 3.995 -7.981 1.00 90.81 99 LYS A CA 1
ATOM 802 C C . LYS A 1 99 ? -13.411 4.597 -8.357 1.00 90.81 99 LYS A C 1
ATOM 804 O O . LYS A 1 99 ? -13.283 5.059 -9.483 1.00 90.81 99 LYS A O 1
ATOM 809 N N . ASN A 1 100 ? -12.419 4.571 -7.464 1.00 92.81 100 ASN A N 1
ATOM 810 C CA . ASN A 1 100 ? -11.115 5.173 -7.750 1.00 92.81 100 ASN A CA 1
ATOM 811 C C . ASN A 1 100 ? -10.076 4.113 -8.117 1.00 92.81 100 ASN A C 1
ATOM 813 O O . ASN A 1 100 ? -9.547 4.140 -9.226 1.00 92.81 100 ASN A O 1
ATOM 817 N N . PHE A 1 101 ? -9.789 3.158 -7.228 1.00 93.25 101 PHE A N 1
ATOM 818 C CA . PHE A 1 101 ? -8.703 2.207 -7.481 1.00 93.25 101 PHE A CA 1
ATOM 819 C C . PHE A 1 101 ? -9.003 1.229 -8.612 1.00 93.25 101 PHE A C 1
ATOM 821 O O . PHE A 1 101 ? -8.118 0.988 -9.427 1.00 93.25 101 PHE A O 1
ATOM 828 N N . LEU A 1 102 ? -10.223 0.697 -8.704 1.00 92.38 102 LEU A N 1
ATOM 829 C CA . LEU A 1 102 ? -10.555 -0.293 -9.729 1.00 92.38 102 LEU A CA 1
ATOM 830 C C . LEU A 1 102 ? -10.424 0.257 -11.166 1.00 92.38 102 LEU A C 1
ATOM 832 O O . LEU A 1 102 ? -9.775 -0.396 -11.982 1.00 92.38 102 LEU A O 1
ATOM 836 N N . PRO A 1 103 ? -10.926 1.457 -11.514 1.00 94.50 103 PRO A N 1
ATOM 837 C CA . PRO A 1 103 ? -10.681 2.014 -12.845 1.00 94.50 103 PRO A CA 1
ATOM 838 C C . PRO A 1 103 ? -9.202 2.322 -13.112 1.00 94.50 103 PRO A C 1
ATOM 840 O O . PRO A 1 103 ? -8.720 2.077 -14.215 1.00 94.50 103 PRO A O 1
ATOM 843 N N . ILE A 1 104 ? -8.465 2.812 -12.107 1.00 97.00 104 ILE A N 1
ATOM 844 C CA . ILE A 1 104 ? -7.035 3.141 -12.237 1.00 97.00 104 ILE A CA 1
ATOM 845 C C . ILE A 1 104 ? -6.188 1.882 -12.469 1.00 97.00 104 ILE A C 1
ATOM 847 O O . ILE A 1 104 ? -5.261 1.901 -13.277 1.00 97.00 104 ILE A O 1
ATOM 851 N N . THR A 1 105 ? -6.485 0.770 -11.794 1.00 95.62 105 THR A N 1
ATOM 852 C CA . THR A 1 105 ? -5.734 -0.475 -12.005 1.00 95.62 105 THR A CA 1
ATOM 853 C C . THR A 1 105 ? -5.987 -1.045 -13.395 1.00 95.62 105 THR A C 1
ATOM 855 O O . THR A 1 105 ? -5.041 -1.506 -14.027 1.00 95.62 105 THR A O 1
ATOM 858 N N . ILE A 1 106 ? -7.218 -0.963 -13.912 1.00 96.00 106 ILE A N 1
ATOM 859 C CA . ILE A 1 106 ? -7.544 -1.409 -15.276 1.00 96.00 106 ILE A CA 1
ATOM 860 C C . ILE A 1 106 ? -6.813 -0.558 -16.325 1.00 96.00 106 ILE A C 1
ATOM 862 O O . ILE A 1 106 ? -6.268 -1.098 -17.286 1.00 96.00 106 ILE A O 1
ATOM 866 N N . THR A 1 107 ? -6.747 0.764 -16.154 1.00 95.94 107 THR A N 1
ATOM 867 C CA . THR A 1 107 ? -6.013 1.616 -17.105 1.00 95.94 107 THR A CA 1
ATOM 868 C C . THR A 1 107 ? -4.505 1.379 -17.039 1.00 95.94 107 THR A C 1
ATOM 870 O O . THR A 1 107 ? -3.862 1.281 -18.084 1.00 95.94 107 THR A O 1
ATOM 873 N N . LEU A 1 108 ? -3.938 1.205 -15.840 1.00 95.38 108 LEU A N 1
ATOM 874 C CA . LEU A 1 108 ? -2.519 0.883 -15.660 1.00 95.38 108 LEU A CA 1
ATOM 875 C C . LEU A 1 108 ? -2.146 -0.490 -16.228 1.00 95.38 108 LEU A C 1
ATOM 877 O O . LEU A 1 108 ? -1.069 -0.622 -16.806 1.00 95.38 108 LEU A O 1
ATOM 881 N N . THR A 1 109 ? -2.994 -1.515 -16.096 1.00 94.88 109 THR A N 1
ATOM 882 C CA . THR A 1 109 ? -2.701 -2.840 -16.672 1.00 94.88 109 THR A CA 1
ATOM 883 C C . THR A 1 109 ? -2.720 -2.801 -18.195 1.00 94.88 109 THR A C 1
ATOM 885 O O . THR A 1 109 ? -1.788 -3.310 -18.817 1.00 94.88 109 THR A O 1
ATOM 888 N N . LEU A 1 110 ? -3.706 -2.133 -18.803 1.00 95.81 110 LEU A N 1
ATOM 889 C CA . LEU A 1 110 ? -3.742 -1.923 -20.254 1.00 95.81 110 LEU A CA 1
ATOM 890 C C . LEU A 1 110 ? -2.514 -1.143 -20.740 1.00 95.81 110 LEU A C 1
ATOM 892 O O . LEU A 1 110 ? -1.876 -1.537 -21.721 1.00 95.81 110 LEU A O 1
ATOM 896 N N . LEU A 1 111 ? -2.131 -0.084 -20.021 1.00 94.56 111 LEU A N 1
ATOM 897 C CA . LEU A 1 111 ? -0.942 0.701 -20.339 1.00 94.56 111 LEU A CA 1
ATOM 898 C C . LEU A 1 111 ? 0.329 -0.156 -20.262 1.00 94.56 111 LEU A C 1
ATOM 900 O O . LEU A 1 111 ? 1.100 -0.183 -21.220 1.00 94.56 111 LEU A O 1
ATOM 904 N N . ASN A 1 112 ? 0.514 -0.911 -19.177 1.00 91.88 112 ASN A N 1
ATOM 905 C CA . ASN A 1 112 ? 1.675 -1.782 -18.981 1.00 91.88 112 ASN A CA 1
ATOM 906 C C . ASN A 1 112 ? 1.783 -2.900 -20.029 1.00 91.88 112 ASN A C 1
ATOM 908 O O . ASN A 1 112 ? 2.892 -3.336 -20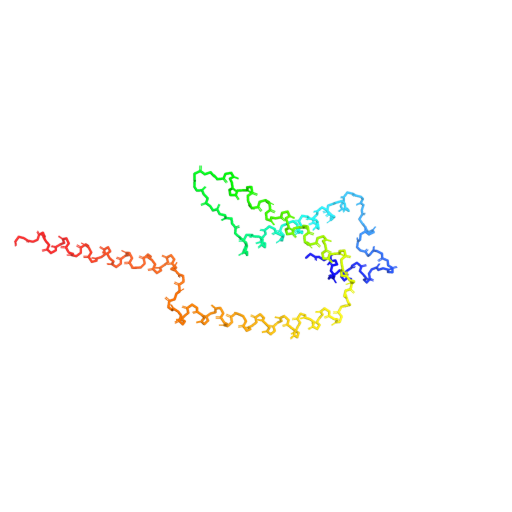.319 1.00 91.88 112 ASN A O 1
ATOM 912 N N . ILE A 1 113 ? 0.671 -3.352 -20.620 1.00 90.75 113 ILE A N 1
ATOM 913 C CA . ILE A 1 113 ? 0.697 -4.294 -21.752 1.00 90.75 113 ILE A CA 1
ATOM 914 C C . ILE A 1 113 ? 1.102 -3.571 -23.044 1.00 90.75 113 ILE A C 1
ATOM 916 O O . ILE A 1 113 ? 1.912 -4.083 -23.813 1.00 90.75 113 ILE A O 1
ATOM 920 N N . SER A 1 114 ? 0.560 -2.375 -23.288 1.00 92.31 114 SER A N 1
ATOM 921 C CA . SER A 1 114 ? 0.805 -1.629 -24.530 1.00 92.31 114 SER A CA 1
ATOM 922 C C . SER A 1 114 ? 2.219 -1.038 -24.641 1.00 92.31 114 SER A C 1
ATOM 924 O O . SER A 1 114 ? 2.794 -1.039 -25.730 1.00 92.31 114 SER A O 1
ATOM 926 N N . LEU A 1 115 ? 2.810 -0.567 -23.534 1.00 89.44 115 LEU A N 1
ATOM 927 C CA . LEU A 1 115 ? 4.096 0.140 -23.543 1.00 89.44 115 LEU A CA 1
ATOM 928 C C . LEU A 1 115 ? 5.264 -0.734 -24.051 1.00 89.44 115 LEU A C 1
ATOM 930 O O . LEU A 1 115 ? 5.955 -0.296 -24.973 1.00 89.44 115 LEU A O 1
ATOM 934 N N . PRO A 1 116 ? 5.492 -1.968 -23.552 1.00 87.88 116 PRO A N 1
ATOM 935 C CA . PRO A 1 116 ? 6.564 -2.827 -24.060 1.00 87.88 116 PRO A CA 1
ATOM 936 C C . PRO A 1 116 ? 6.383 -3.215 -25.530 1.00 87.88 116 PRO A C 1
ATOM 938 O O . PRO A 1 116 ? 7.374 -3.397 -26.236 1.00 87.88 116 PRO A O 1
ATOM 941 N N . VAL A 1 117 ? 5.134 -3.324 -26.002 1.00 87.56 117 VAL A N 1
ATOM 942 C CA . VAL A 1 117 ? 4.826 -3.630 -27.407 1.00 87.56 117 VAL A CA 1
ATOM 943 C C . VAL A 1 117 ? 5.217 -2.460 -28.309 1.00 87.56 117 VAL A C 1
ATOM 945 O O . VAL A 1 117 ? 5.854 -2.676 -29.337 1.00 87.56 117 VAL A O 1
ATOM 948 N N . LEU A 1 118 ? 4.902 -1.224 -27.911 1.00 90.62 118 LEU A N 1
ATOM 949 C CA . LEU A 1 118 ? 5.213 -0.026 -28.696 1.00 90.62 118 LEU A CA 1
ATOM 950 C C . LEU A 1 118 ? 6.720 0.248 -28.788 1.00 90.62 118 LEU A C 1
ATOM 952 O O . LEU A 1 118 ? 7.217 0.612 -29.851 1.00 90.62 118 LEU A O 1
ATOM 956 N N . PHE A 1 119 ? 7.456 0.044 -27.695 1.00 88.06 119 PHE A N 1
ATOM 957 C CA . PHE A 1 119 ? 8.909 0.238 -27.670 1.00 88.06 119 PHE A CA 1
ATOM 958 C C . PHE A 1 119 ? 9.705 -0.978 -28.175 1.00 88.06 119 PHE A C 1
ATOM 960 O O . PHE A 1 119 ? 10.930 -0.971 -28.080 1.00 88.06 119 PHE A O 1
ATOM 967 N N . TYR A 1 120 ? 9.036 -2.022 -28.691 1.00 79.19 120 TYR A N 1
ATOM 968 C CA . TYR A 1 120 ? 9.652 -3.308 -29.059 1.00 79.19 120 TYR A CA 1
ATOM 969 C C . TYR A 1 120 ? 10.559 -3.888 -27.952 1.00 79.19 120 TYR A C 1
ATOM 971 O O . TYR A 1 120 ? 11.540 -4.580 -28.218 1.00 79.19 120 TYR A O 1
ATOM 979 N N . GLY A 1 121 ? 10.223 -3.607 -26.691 1.00 82.00 121 GLY A N 1
ATOM 980 C CA . GLY A 1 121 ? 11.017 -3.905 -25.500 1.00 82.00 121 GLY A CA 1
ATOM 981 C C . GLY A 1 121 ? 10.409 -5.021 -24.659 1.00 82.00 121 GLY A C 1
ATOM 982 O O . GLY A 1 121 ? 10.351 -4.906 -23.436 1.00 82.00 121 GLY A O 1
ATOM 983 N N . LEU A 1 122 ? 9.894 -6.076 -25.300 1.00 81.44 122 LEU A N 1
ATOM 984 C CA . LEU A 1 122 ? 9.369 -7.233 -24.577 1.00 81.44 122 LEU A CA 1
ATOM 985 C C . LEU A 1 122 ? 10.509 -7.890 -23.782 1.00 81.44 122 LEU A C 1
ATOM 987 O O . LEU A 1 122 ? 11.566 -8.163 -24.360 1.00 81.44 122 LEU A O 1
ATOM 991 N N . PRO A 1 123 ? 10.322 -8.164 -22.478 1.00 76.38 123 PRO A N 1
ATOM 992 C CA . PRO A 1 123 ? 11.346 -8.834 -21.695 1.00 76.38 123 PRO A CA 1
ATOM 993 C C . PRO A 1 123 ? 11.651 -10.199 -22.328 1.00 76.38 123 PRO A C 1
ATOM 995 O O . PRO A 1 123 ? 10.718 -10.922 -22.702 1.00 76.38 123 PRO A O 1
ATOM 998 N N . PRO A 1 124 ? 12.934 -10.575 -22.471 1.00 78.44 124 PRO A N 1
ATOM 999 C CA . PRO A 1 124 ? 13.291 -11.853 -23.061 1.00 78.44 124 PRO A CA 1
ATOM 1000 C C . PRO A 1 124 ? 12.742 -12.972 -22.179 1.00 78.44 124 PRO A C 1
ATOM 1002 O O . PRO A 1 124 ? 13.192 -13.183 -21.053 1.00 78.44 124 PRO A O 1
ATOM 1005 N N . THR A 1 125 ? 11.755 -13.708 -22.687 1.00 82.94 125 THR A N 1
ATOM 1006 C CA . THR A 1 125 ? 11.303 -14.920 -22.003 1.00 82.94 125 THR A CA 1
ATOM 1007 C C . THR A 1 125 ? 12.360 -16.008 -22.172 1.00 82.94 125 THR A C 1
ATOM 1009 O O . THR A 1 125 ? 13.008 -16.111 -23.223 1.00 82.94 125 THR A O 1
ATOM 1012 N N . ILE A 1 126 ? 12.514 -16.856 -21.152 1.00 66.81 126 ILE A N 1
ATOM 1013 C CA . ILE A 1 126 ? 13.436 -18.002 -21.185 1.00 66.81 126 ILE A CA 1
ATOM 1014 C C . ILE A 1 126 ? 13.188 -18.877 -22.433 1.00 66.81 126 ILE A C 1
ATOM 1016 O O . ILE A 1 126 ? 14.126 -19.358 -23.060 1.00 66.81 126 ILE A O 1
ATOM 1020 N N . TRP A 1 127 ? 11.923 -18.984 -22.863 1.00 52.78 127 TRP A N 1
ATOM 1021 C CA . TRP A 1 127 ? 11.476 -19.743 -24.033 1.00 52.78 127 TRP A CA 1
ATOM 1022 C C . TRP A 1 127 ? 11.873 -19.108 -25.371 1.00 52.78 127 TRP A C 1
ATOM 1024 O O . TRP A 1 127 ? 12.290 -19.818 -26.286 1.00 52.78 127 TRP A O 1
ATOM 1034 N N . THR A 1 128 ? 11.783 -17.781 -25.503 1.00 59.44 128 THR A N 1
ATOM 1035 C CA . THR A 1 128 ? 12.238 -17.081 -26.718 1.00 59.44 128 THR A CA 1
ATOM 1036 C C . THR A 1 128 ? 13.757 -17.109 -26.855 1.00 59.44 128 THR A C 1
ATOM 1038 O O . THR A 1 128 ? 14.263 -17.252 -27.967 1.00 59.44 128 THR A O 1
ATOM 1041 N N . CYS A 1 129 ? 14.480 -17.043 -25.732 1.00 50.16 129 CYS A N 1
ATOM 1042 C CA . CYS A 1 129 ? 15.934 -17.179 -25.719 1.00 50.16 129 CYS A CA 1
ATOM 1043 C C . CYS A 1 129 ? 16.353 -18.612 -26.102 1.00 50.16 129 CYS A C 1
ATOM 1045 O O . CYS A 1 129 ? 17.161 -18.795 -27.010 1.00 50.16 129 CYS A O 1
ATOM 1047 N N . ALA A 1 130 ? 15.712 -19.630 -25.513 1.00 57.41 130 ALA A N 1
ATOM 1048 C CA . ALA A 1 130 ? 15.970 -21.039 -25.818 1.00 57.41 130 ALA A CA 1
ATOM 1049 C C . ALA A 1 130 ? 15.634 -21.419 -27.271 1.00 57.41 130 ALA A C 1
ATOM 1051 O O . ALA A 1 130 ? 16.400 -22.143 -27.902 1.00 57.41 130 ALA A O 1
ATOM 1052 N N . ARG A 1 131 ? 14.533 -20.908 -27.844 1.00 55.19 131 ARG A N 1
ATOM 1053 C CA . ARG A 1 131 ? 14.182 -21.159 -29.255 1.00 55.19 131 ARG A CA 1
ATOM 1054 C C . ARG A 1 131 ? 15.194 -20.528 -30.213 1.00 55.19 131 ARG A C 1
ATOM 1056 O O . ARG A 1 131 ? 15.583 -21.173 -31.181 1.00 55.19 131 ARG A O 1
ATOM 1063 N N . LYS A 1 132 ? 15.633 -19.293 -29.946 1.00 58.00 132 LYS A N 1
ATOM 1064 C CA . LYS A 1 132 ? 16.642 -18.617 -30.774 1.00 58.00 132 LYS A CA 1
ATOM 1065 C C . LYS A 1 132 ? 17.992 -19.338 -30.695 1.00 58.00 132 LYS A C 1
ATOM 1067 O O . LYS A 1 132 ? 18.607 -19.554 -31.728 1.00 58.00 132 LYS A O 1
ATOM 1072 N N . MET A 1 133 ? 18.372 -19.800 -29.501 1.00 56.66 133 MET A N 1
ATOM 1073 C CA . MET A 1 133 ? 19.582 -20.597 -29.273 1.00 56.66 133 MET A CA 1
ATOM 1074 C C . MET A 1 133 ? 19.511 -21.992 -29.927 1.00 56.66 133 MET A C 1
ATOM 1076 O O . MET A 1 133 ? 20.497 -22.461 -30.492 1.00 56.66 133 MET A O 1
ATOM 1080 N N . GLY A 1 134 ? 18.338 -22.634 -29.914 1.00 61.34 134 GLY A N 1
ATOM 1081 C CA . GLY A 1 134 ? 18.094 -23.918 -30.578 1.00 61.34 134 GLY A CA 1
ATOM 1082 C C . GLY A 1 134 ? 18.143 -23.841 -32.108 1.00 61.34 134 GLY A C 1
ATOM 1083 O O . GLY A 1 134 ? 18.703 -24.732 -32.737 1.00 61.34 134 GLY A O 1
ATOM 1084 N N . ILE A 1 135 ? 17.630 -22.760 -32.708 1.00 59.66 135 ILE A N 1
ATOM 1085 C CA . ILE A 1 135 ? 17.737 -22.514 -34.159 1.00 59.66 135 ILE A CA 1
ATOM 1086 C C . ILE A 1 135 ? 19.197 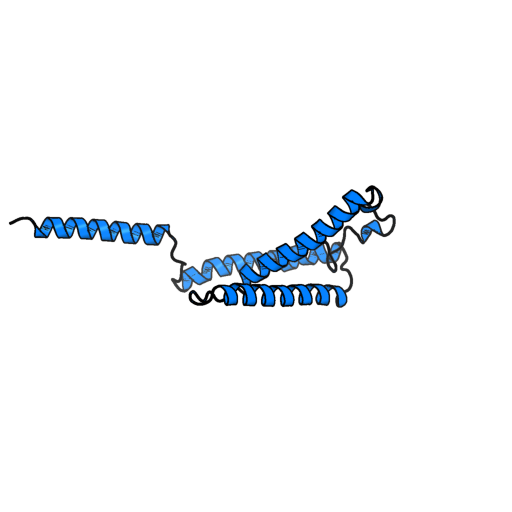-22.258 -34.551 1.00 59.66 135 ILE A C 1
ATOM 1088 O O . ILE A 1 135 ? 19.682 -22.883 -35.490 1.00 59.66 135 ILE A O 1
ATOM 1092 N N . THR A 1 136 ? 19.932 -21.443 -33.782 1.00 56.28 136 THR A N 1
ATOM 1093 C CA . THR A 1 136 ? 21.366 -21.219 -34.040 1.00 56.28 136 THR A CA 1
ATOM 1094 C C . THR A 1 136 ? 22.205 -22.487 -33.877 1.00 56.28 136 THR A C 1
ATOM 1096 O O . THR A 1 136 ? 23.171 -22.659 -34.606 1.00 56.28 136 THR A O 1
ATOM 1099 N N . LEU A 1 137 ? 21.842 -23.400 -32.965 1.00 57.88 137 LEU A N 1
ATOM 1100 C CA . LEU A 1 137 ? 22.499 -24.708 -32.831 1.00 57.88 137 LEU A CA 1
ATOM 1101 C C . LEU A 1 137 ? 22.234 -25.610 -34.045 1.00 57.88 137 LEU A C 1
ATOM 1103 O O . LEU A 1 137 ? 23.148 -26.290 -34.499 1.00 57.88 137 LEU A O 1
ATOM 1107 N N . MET A 1 138 ? 21.014 -25.593 -34.591 1.00 61.88 138 MET A N 1
ATOM 1108 C CA . MET A 1 138 ? 20.659 -26.354 -35.795 1.00 61.88 138 MET A CA 1
ATOM 1109 C C . MET A 1 138 ? 21.390 -25.838 -37.044 1.00 61.88 138 MET A C 1
ATOM 1111 O O . MET A 1 138 ? 21.920 -26.640 -37.815 1.00 61.88 138 MET A O 1
ATOM 1115 N N . GLU A 1 139 ? 21.484 -24.516 -37.213 1.00 60.81 139 GLU A N 1
ATOM 1116 C CA . GLU A 1 139 ? 22.271 -23.894 -38.289 1.00 60.81 139 GLU A CA 1
ATOM 1117 C C . GLU A 1 139 ? 23.760 -24.251 -38.169 1.00 60.81 139 GLU A C 1
ATOM 1119 O O . GLU A 1 139 ? 24.357 -24.693 -39.150 1.00 60.81 139 GLU A O 1
ATOM 1124 N N . TRP A 1 140 ? 24.326 -24.208 -36.956 1.00 54.06 140 TRP A N 1
ATOM 1125 C CA . TRP A 1 140 ? 25.716 -24.616 -36.708 1.00 54.06 140 TRP A CA 1
ATOM 1126 C C . TRP A 1 140 ? 25.971 -26.096 -37.034 1.00 54.06 140 TRP A C 1
ATOM 1128 O O . TRP A 1 140 ? 27.010 -26.437 -37.599 1.00 54.06 140 TRP A O 1
ATOM 1138 N N . THR A 1 141 ? 25.029 -26.997 -36.722 1.00 58.69 141 THR A N 1
ATOM 1139 C CA . THR A 1 141 ? 25.172 -28.423 -37.072 1.00 58.69 141 THR A CA 1
ATOM 1140 C C . THR A 1 141 ? 25.126 -28.673 -38.579 1.00 58.69 141 THR A C 1
ATOM 1142 O O . THR A 1 141 ? 25.875 -29.519 -39.069 1.00 58.69 141 THR A O 1
ATOM 1145 N N . MET A 1 142 ? 24.312 -27.914 -39.324 1.00 60.59 142 MET A N 1
ATOM 1146 C CA . MET A 1 142 ? 24.242 -28.046 -40.782 1.00 60.59 142 MET A CA 1
ATOM 1147 C C . MET A 1 142 ? 25.484 -27.471 -41.474 1.00 60.59 142 MET A C 1
ATOM 1149 O O . MET A 1 142 ? 25.976 -28.073 -42.428 1.00 60.59 142 MET A O 1
ATOM 1153 N N . GLU A 1 143 ? 26.049 -26.376 -40.962 1.00 63.50 143 GLU A N 1
ATOM 1154 C CA . GLU A 1 143 ? 27.254 -25.748 -41.523 1.00 63.50 143 GLU A CA 1
ATOM 1155 C C . GLU A 1 143 ? 28.510 -26.632 -41.340 1.00 63.50 143 GLU A C 1
ATOM 1157 O O . GLU A 1 143 ? 29.323 -26.777 -42.258 1.00 63.50 143 GLU A O 1
ATOM 1162 N N . VAL A 1 144 ? 28.617 -27.346 -40.210 1.00 61.25 144 VAL A N 1
ATOM 1163 C CA . VAL A 1 144 ? 29.688 -28.335 -39.960 1.00 61.25 144 VAL A CA 1
ATOM 1164 C C . VAL A 1 144 ? 29.570 -29.570 -40.872 1.00 61.25 144 VAL A C 1
ATOM 1166 O O . VAL A 1 144 ? 30.585 -30.139 -41.287 1.00 61.25 144 VAL A O 1
ATOM 1169 N N . GLN A 1 145 ? 28.354 -29.980 -41.250 1.00 56.50 145 GLN A N 1
ATOM 1170 C CA . GLN A 1 145 ? 28.154 -31.088 -42.195 1.00 56.50 145 GLN A CA 1
ATOM 1171 C C . GLN A 1 145 ? 28.481 -30.699 -43.644 1.00 56.50 145 GLN A C 1
ATOM 1173 O O . GLN A 1 145 ? 28.994 -31.534 -44.384 1.00 56.50 145 GLN A O 1
ATOM 1178 N N . THR A 1 146 ? 28.289 -29.437 -44.041 1.00 56.34 146 THR A N 1
ATOM 1179 C CA . THR A 1 146 ? 28.696 -28.956 -45.376 1.00 56.34 146 THR A CA 1
ATOM 1180 C C . THR A 1 146 ? 30.203 -28.733 -45.529 1.00 56.34 146 THR A C 1
ATOM 1182 O O . THR A 1 146 ? 30.699 -28.733 -46.651 1.00 56.34 146 THR A O 1
ATOM 1185 N N . LEU A 1 147 ? 30.947 -28.577 -44.426 1.00 54.66 147 LEU A N 1
ATOM 1186 C CA . LEU A 1 147 ? 32.409 -28.404 -44.448 1.00 54.66 147 LEU A CA 1
ATOM 1187 C C . LEU A 1 147 ? 33.202 -29.724 -44.360 1.00 54.66 147 LEU A C 1
ATOM 1189 O O . LEU A 1 147 ? 34.429 -29.700 -44.417 1.00 54.66 147 LEU A O 1
ATOM 1193 N N . SER A 1 148 ? 32.523 -30.865 -44.183 1.00 50.00 148 SER A N 1
ATOM 1194 C CA . SER A 1 148 ? 33.144 -32.192 -44.014 1.00 50.00 148 SER A CA 1
ATOM 1195 C C . SER A 1 148 ? 32.913 -33.158 -45.184 1.00 50.00 148 SER A C 1
ATOM 1197 O O . SER A 1 148 ? 33.400 -34.289 -45.141 1.00 50.00 148 SER A O 1
ATOM 1199 N N . SER A 1 149 ? 32.225 -32.731 -46.248 1.00 47.09 149 SER A N 1
ATOM 1200 C CA . SER A 1 149 ? 32.222 -33.450 -47.527 1.00 47.09 149 SER A CA 1
ATOM 1201 C C . SER A 1 149 ? 33.462 -33.064 -48.353 1.00 47.09 149 SER A C 1
ATOM 1203 O O . SER A 1 149 ? 33.678 -31.864 -48.531 1.00 47.09 149 SER A O 1
ATOM 1205 N N . PRO A 1 150 ? 34.271 -34.036 -48.820 1.00 56.00 150 PRO A N 1
ATOM 1206 C CA . PRO A 1 150 ? 35.497 -33.785 -49.583 1.00 56.00 150 PRO A CA 1
ATOM 1207 C C . PRO A 1 150 ? 35.252 -33.134 -50.948 1.00 56.00 150 PRO A C 1
ATOM 1209 O O . PRO A 1 150 ? 34.171 -33.368 -51.538 1.00 56.00 150 PRO A O 1
#

Radius of gyration: 26.07 Å; chains: 1; bounding box: 55×45×76 Å